Protein AF-A0A925ZLW4-F1 (afdb_monomer)

Solvent-accessible surface area (backbone atoms only — not comparable to full-atom values): 4053 Å² total; per-residue (Å²): 112,65,77,64,53,56,77,75,40,102,56,94,72,86,36,76,42,78,40,61,77,90,42,70,85,56,58,82,79,59,84,56,87,71,46,86,41,81,46,55,51,89,66,55,70,66,64,53,49,54,53,50,52,58,60,54,65,63,72,80,112

Mean predicted aligned error: 8.77 Å

Radius of gyration: 12.86 Å; Cα contacts (8 Å, |Δi|>4): 40; chains: 1; bounding box: 25×25×37 Å

pLDDT: mean 73.4, std 15.9, range [48.31, 95.69]

Foldseek 3Di:
DQVVVCVVDPALDAAEAEEEPVCPVVVVVPPPPRHPYYHYPPDDPVNVVVVVVVVVVVRPD

Sequence (61 aa):
MARRVVQLSPGHPRFIALTGYGEQTARQRSKRTGFEVHLVKPVRMDQLADEVVRLSADVGR

Structure (mmCIF, N/CA/C/O backbone):
data_AF-A0A925ZLW4-F1
#
_entry.id   AF-A0A925ZLW4-F1
#
loop_
_atom_site.group_PDB
_atom_site.id
_atom_site.type_symbol
_atom_site.label_atom_id
_atom_site.label_alt_id
_atom_site.label_comp_id
_atom_site.label_asym_id
_atom_site.label_entity_id
_atom_site.label_seq_id
_atom_site.pdbx_PDB_ins_code
_atom_site.Cartn_x
_atom_site.Cartn_y
_atom_site.Cartn_z
_atom_site.occupancy
_atom_site.B_iso_or_equiv
_atom_site.auth_seq_id
_atom_site.auth_comp_id
_atom_site.auth_asym_id
_atom_site.auth_atom_id
_atom_site.pdbx_PDB_model_num
ATOM 1 N N . MET A 1 1 ? 6.331 7.037 5.278 1.00 57.56 1 MET A N 1
ATOM 2 C CA . MET A 1 1 ? 6.950 5.811 4.733 1.00 57.56 1 MET A CA 1
ATOM 3 C C . MET A 1 1 ? 7.074 5.848 3.212 1.00 57.56 1 MET A C 1
ATOM 5 O O . MET A 1 1 ? 8.212 5.823 2.778 1.00 57.56 1 MET A O 1
ATOM 9 N N . ALA A 1 2 ? 6.005 6.017 2.410 1.00 56.47 2 ALA A N 1
ATOM 10 C CA . ALA A 1 2 ? 6.111 6.060 0.930 1.00 56.47 2 ALA A CA 1
ATOM 11 C C . ALA A 1 2 ? 7.230 6.976 0.391 1.00 56.47 2 ALA A C 1
ATOM 13 O O . ALA A 1 2 ? 8.060 6.534 -0.393 1.00 56.47 2 ALA A O 1
ATOM 14 N N . ARG A 1 3 ? 7.352 8.205 0.915 1.00 56.91 3 ARG A N 1
ATOM 15 C CA . ARG A 1 3 ? 8.399 9.168 0.515 1.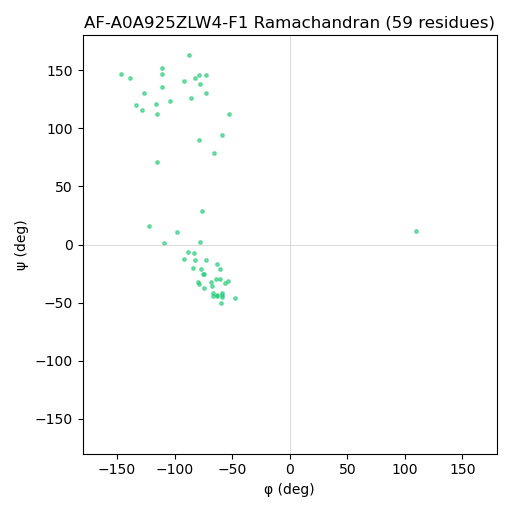00 56.91 3 ARG A CA 1
ATOM 16 C C . ARG A 1 3 ? 9.839 8.632 0.603 1.00 56.91 3 ARG A C 1
ATOM 18 O O . ARG A 1 3 ? 10.678 9.055 -0.178 1.00 56.91 3 ARG A O 1
ATOM 25 N N . ARG A 1 4 ? 10.136 7.724 1.542 1.00 60.53 4 ARG A N 1
ATOM 26 C CA . ARG A 1 4 ? 11.482 7.149 1.717 1.00 60.53 4 ARG A CA 1
ATOM 27 C C . ARG A 1 4 ? 11.772 6.054 0.687 1.00 60.53 4 ARG A C 1
ATOM 29 O O . ARG A 1 4 ? 12.904 5.940 0.247 1.00 60.53 4 ARG A O 1
ATOM 36 N N . VAL A 1 5 ? 10.751 5.291 0.290 1.00 60.88 5 VAL A N 1
ATOM 37 C CA . VAL A 1 5 ? 10.869 4.215 -0.709 1.00 60.88 5 VAL A CA 1
ATOM 38 C C . VAL A 1 5 ? 11.009 4.790 -2.118 1.00 60.88 5 VAL A C 1
ATOM 40 O O . VAL A 1 5 ? 11.835 4.310 -2.881 1.00 60.88 5 VAL A O 1
ATOM 43 N N . VAL A 1 6 ? 10.305 5.886 -2.428 1.00 62.25 6 VAL A N 1
ATOM 44 C CA . VAL A 1 6 ? 10.453 6.601 -3.713 1.00 62.25 6 VAL A CA 1
ATOM 45 C C . VAL A 1 6 ? 11.900 7.046 -3.970 1.00 62.25 6 VAL A C 1
ATOM 47 O O . VAL A 1 6 ? 12.348 7.033 -5.106 1.00 62.25 6 VAL A O 1
ATOM 50 N N . GLN A 1 7 ? 12.666 7.395 -2.931 1.00 61.78 7 GLN A N 1
ATOM 51 C CA . GLN A 1 7 ? 14.073 7.799 -3.087 1.00 61.78 7 GLN A CA 1
ATOM 52 C C . GLN A 1 7 ? 15.023 6.637 -3.426 1.00 61.78 7 GLN A C 1
ATOM 54 O O . GLN A 1 7 ? 16.169 6.889 -3.782 1.00 61.78 7 GLN A O 1
ATOM 59 N N . LEU A 1 8 ? 14.576 5.387 -3.280 1.00 60.84 8 LEU A N 1
ATOM 60 C CA . LEU A 1 8 ? 15.398 4.183 -3.434 1.00 60.84 8 LEU A CA 1
ATOM 61 C C . LEU A 1 8 ? 15.060 3.386 -4.703 1.00 60.84 8 LEU A C 1
ATOM 63 O O . LEU 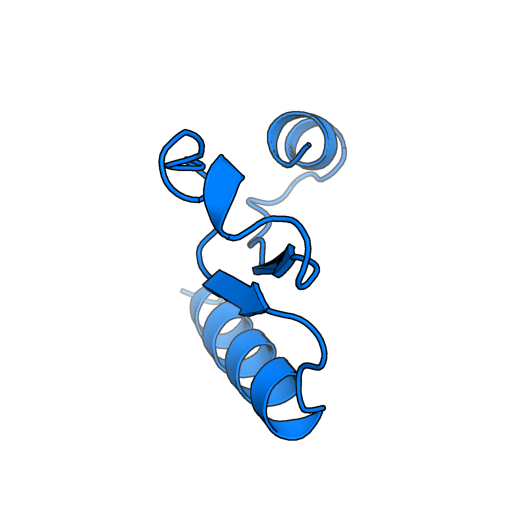A 1 8 ? 15.640 2.328 -4.929 1.00 60.84 8 LEU A O 1
ATOM 67 N N . SER A 1 9 ? 14.115 3.852 -5.523 1.00 58.75 9 SER A N 1
ATOM 68 C CA . SER A 1 9 ? 13.646 3.127 -6.707 1.00 58.75 9 SER A CA 1
ATOM 69 C C . SER A 1 9 ? 13.583 4.066 -7.920 1.00 58.75 9 SER A C 1
ATOM 71 O O . SER A 1 9 ? 12.843 5.045 -7.870 1.00 58.75 9 SER A O 1
ATOM 73 N N . PRO A 1 10 ? 14.324 3.799 -9.013 1.00 55.56 10 PRO A N 1
ATOM 74 C CA . PRO A 1 10 ? 14.386 4.673 -10.194 1.00 55.56 10 PRO A CA 1
ATOM 75 C C . PRO A 1 10 ? 13.148 4.613 -11.119 1.00 55.56 10 PRO A C 1
ATOM 77 O O . PRO A 1 10 ? 13.244 4.879 -12.309 1.00 55.56 10 PRO A O 1
ATOM 80 N N . GLY A 1 11 ? 11.963 4.309 -10.592 1.00 67.06 11 GLY A N 1
ATOM 81 C CA . GLY A 1 11 ? 10.698 4.336 -11.330 1.00 67.06 11 GLY A CA 1
ATOM 82 C C . GLY A 1 11 ? 9.583 4.760 -10.389 1.00 67.06 11 GLY A C 1
ATOM 83 O O . GLY A 1 11 ? 9.676 4.456 -9.206 1.00 67.06 11 GLY A O 1
ATOM 84 N N . HIS A 1 12 ? 8.575 5.486 -10.880 1.00 74.12 12 HIS A N 1
ATOM 85 C CA . HIS A 1 12 ? 7.437 5.971 -10.087 1.00 74.12 12 HIS A CA 1
ATOM 86 C C . HIS A 1 12 ? 6.686 4.786 -9.446 1.00 74.12 12 HIS A C 1
ATOM 88 O O . HIS A 1 12 ? 5.834 4.188 -10.106 1.00 74.12 12 HIS A O 1
ATOM 94 N N . PRO A 1 13 ? 6.981 4.396 -8.188 1.00 79.50 13 PRO A N 1
ATOM 95 C CA . PRO A 1 13 ? 6.437 3.175 -7.623 1.00 79.50 13 PRO A CA 1
ATOM 96 C C . PRO A 1 13 ? 4.993 3.433 -7.200 1.00 79.50 13 PRO A C 1
ATOM 98 O O . PRO A 1 13 ? 4.693 4.468 -6.601 1.00 79.50 13 PRO A O 1
ATOM 101 N N . ARG A 1 14 ? 4.111 2.477 -7.482 1.00 84.69 14 ARG A N 1
ATOM 102 C CA . ARG A 1 14 ? 2.736 2.463 -6.972 1.00 84.69 14 ARG A CA 1
ATOM 103 C C . ARG A 1 14 ? 2.726 1.889 -5.560 1.00 84.69 14 ARG A C 1
ATOM 105 O O . ARG A 1 14 ? 3.464 0.944 -5.275 1.00 84.69 14 ARG A O 1
ATOM 112 N N . PHE A 1 15 ? 1.882 2.416 -4.678 1.00 85.94 15 PHE A N 1
ATOM 113 C CA . PHE A 1 15 ? 1.841 1.977 -3.287 1.00 85.94 15 PHE A CA 1
ATOM 114 C C . PHE A 1 15 ? 0.438 1.566 -2.831 1.00 85.94 15 PHE A C 1
ATOM 116 O O . PHE A 1 15 ? -0.524 2.328 -2.910 1.00 85.94 15 PHE A O 1
ATOM 123 N N . ILE A 1 16 ? 0.358 0.381 -2.220 1.00 88.50 16 ILE A N 1
ATOM 124 C CA . ILE A 1 16 ? -0.817 -0.104 -1.487 1.00 88.50 16 ILE A CA 1
ATOM 125 C C . ILE A 1 16 ? -0.533 0.018 0.015 1.00 88.50 16 ILE A C 1
ATOM 127 O O . ILE A 1 16 ? 0.458 -0.509 0.523 1.00 88.50 16 ILE A O 1
ATOM 131 N N . ALA A 1 17 ? -1.384 0.732 0.748 1.00 86.88 17 ALA A N 1
ATOM 132 C CA . ALA A 1 17 ? -1.320 0.825 2.200 1.00 86.88 17 ALA A CA 1
ATOM 133 C C . ALA A 1 17 ? -2.087 -0.348 2.813 1.00 86.88 17 ALA A C 1
ATOM 135 O O . ALA A 1 17 ? -3.262 -0.520 2.524 1.00 86.88 17 ALA A O 1
ATOM 136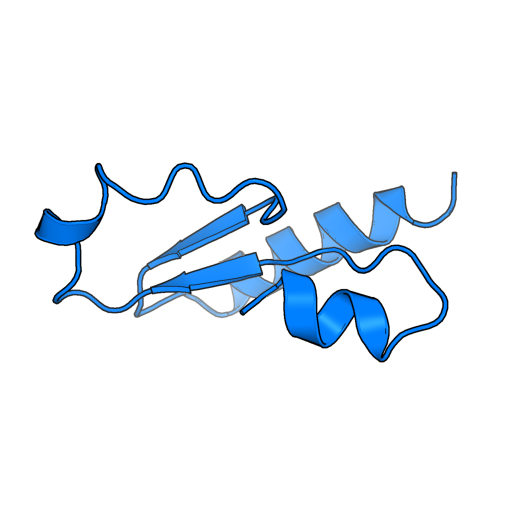 N N . LEU A 1 18 ? -1.458 -1.121 3.700 1.00 86.69 18 LEU A N 1
ATOM 137 C CA . LEU A 1 18 ? -2.121 -2.178 4.467 1.00 86.69 18 LEU A CA 1
ATOM 138 C C . LEU A 1 18 ? -2.090 -1.823 5.960 1.00 86.69 18 LEU A C 1
ATOM 140 O O . LEU A 1 18 ? -1.021 -1.791 6.567 1.00 86.69 18 LEU A O 1
ATOM 144 N N . THR A 1 19 ? -3.252 -1.545 6.547 1.00 81.31 19 THR A N 1
ATOM 145 C CA . THR A 1 19 ? -3.398 -1.039 7.931 1.00 81.31 19 THR A CA 1
ATOM 146 C C . THR A 1 19 ? -4.023 -2.062 8.873 1.00 81.31 19 THR A C 1
ATOM 148 O O . THR A 1 19 ? -4.768 -2.932 8.432 1.00 81.31 19 THR A O 1
ATOM 151 N N . GLY A 1 20 ? -3.703 -1.995 10.168 1.00 81.06 20 GLY A N 1
ATOM 152 C CA . GLY A 1 20 ? -4.263 -2.890 11.190 1.00 81.06 20 GLY A CA 1
ATOM 153 C C . GLY A 1 20 ? -5.587 -2.389 11.781 1.00 81.06 20 GLY A C 1
ATOM 154 O O . GLY A 1 20 ? -5.910 -1.206 11.695 1.00 81.06 20 GLY A O 1
ATOM 155 N N . TYR A 1 21 ? -6.337 -3.280 12.437 1.00 66.69 21 TYR A N 1
ATOM 156 C CA . TYR A 1 21 ? -7.627 -2.952 13.067 1.00 66.69 21 TYR A CA 1
ATOM 157 C C . TYR A 1 21 ? -7.558 -1.931 14.219 1.00 66.69 21 TYR A C 1
ATOM 159 O O . TYR A 1 21 ? -8.575 -1.327 14.540 1.00 66.69 21 TYR A O 1
ATOM 167 N N . GLY A 1 22 ? -6.385 -1.666 14.802 1.00 63.34 22 GLY A N 1
ATOM 168 C CA . GLY A 1 22 ? -6.217 -0.675 15.879 1.00 63.34 22 GLY A CA 1
ATOM 169 C C . GLY A 1 22 ? -6.193 0.791 15.421 1.00 63.34 22 GLY A C 1
ATOM 170 O O . GLY A 1 22 ? -5.987 1.682 16.237 1.00 63.34 22 GLY A O 1
ATOM 171 N N . GLU A 1 23 ? -6.369 1.047 14.121 1.00 55.34 23 GLU A N 1
ATOM 172 C CA . GLU A 1 23 ? -6.008 2.315 13.474 1.00 55.34 23 GLU A CA 1
ATOM 173 C C . GLU A 1 23 ? -7.197 3.001 12.771 1.00 55.34 23 GLU A C 1
ATOM 175 O O . GLU A 1 23 ? -7.027 3.920 11.971 1.00 55.34 23 GLU A O 1
ATOM 180 N N . GLN A 1 24 ? -8.437 2.597 13.080 1.00 53.50 24 GLN A N 1
ATOM 181 C CA . GLN A 1 24 ? -9.635 3.327 12.634 1.00 53.50 24 GLN A CA 1
ATOM 182 C C . GLN A 1 24 ? -9.711 4.745 13.226 1.00 53.50 24 GLN A C 1
ATOM 184 O O . GLN A 1 24 ? -10.198 5.655 12.561 1.00 53.50 24 GLN A O 1
ATOM 189 N N . THR A 1 25 ? -9.170 4.970 14.423 1.00 48.31 25 THR A N 1
ATOM 190 C CA . THR A 1 25 ? -9.104 6.293 15.068 1.00 48.31 25 THR A CA 1
ATOM 191 C C . THR A 1 25 ? -8.004 7.195 14.497 1.00 48.31 25 THR A C 1
ATOM 193 O O . THR A 1 25 ? -8.127 8.415 14.555 1.00 48.31 25 THR A O 1
ATOM 196 N N . ALA A 1 26 ? -6.977 6.640 13.843 1.00 52.50 26 ALA A N 1
ATOM 197 C CA . ALA A 1 26 ? -5.970 7.425 13.116 1.00 52.50 26 ALA A CA 1
ATOM 198 C C . ALA A 1 26 ? -6.361 7.706 11.647 1.00 52.50 26 ALA A C 1
ATOM 200 O O . ALA A 1 26 ? -5.699 8.490 10.957 1.00 52.50 26 ALA A O 1
ATOM 201 N N . ARG A 1 27 ? -7.467 7.107 11.175 1.00 49.88 27 ARG A N 1
ATOM 202 C CA . ARG A 1 27 ? -7.957 7.134 9.784 1.00 49.88 27 ARG A CA 1
ATOM 203 C C . ARG A 1 27 ? -8.271 8.539 9.258 1.00 49.88 27 ARG A C 1
ATOM 205 O O . ARG A 1 27 ? -8.239 8.744 8.050 1.00 49.88 27 ARG A O 1
ATOM 212 N N . GLN A 1 28 ? -8.504 9.523 10.130 1.00 50.38 28 GLN A N 1
ATOM 213 C CA . GLN A 1 28 ? -8.755 10.907 9.706 1.00 50.38 28 GLN A CA 1
ATOM 214 C C . GLN A 1 28 ? -7.487 11.741 9.454 1.00 50.38 28 GLN A C 1
ATOM 216 O O . GLN A 1 28 ? -7.560 12.730 8.728 1.00 50.38 28 GLN A O 1
ATOM 221 N N . ARG A 1 29 ? -6.313 11.370 9.991 1.00 50.50 29 ARG A N 1
ATOM 222 C CA . ARG A 1 29 ? -5.098 12.208 9.863 1.00 50.50 29 ARG A CA 1
ATOM 223 C C . ARG A 1 29 ? -4.217 11.884 8.666 1.00 50.50 29 ARG A C 1
ATOM 225 O O . ARG A 1 29 ? -3.340 12.675 8.330 1.00 50.50 29 ARG A O 1
ATOM 232 N N . SER A 1 30 ? -4.441 10.757 8.000 1.00 48.66 30 SER A N 1
ATOM 233 C CA . SER A 1 30 ? -3.597 10.323 6.890 1.00 48.66 30 SER A CA 1
ATOM 234 C C . SER A 1 30 ? -4.375 10.295 5.579 1.00 48.66 30 SER A C 1
ATOM 236 O O . SER A 1 30 ? -4.617 9.239 5.006 1.00 48.66 30 SER A O 1
ATOM 238 N N . LYS A 1 31 ? -4.717 11.477 5.048 1.00 54.62 31 LYS A N 1
ATOM 239 C CA . LYS A 1 31 ? -4.835 11.643 3.589 1.00 54.62 31 LYS A CA 1
ATOM 240 C C . LYS A 1 31 ? -3.431 11.461 3.011 1.00 54.62 31 LYS A C 1
ATOM 242 O O . LYS A 1 31 ? -2.694 12.424 2.819 1.00 54.62 31 LYS A O 1
ATOM 247 N N . ARG A 1 32 ? -2.994 10.209 2.890 1.00 57.44 32 ARG A N 1
ATOM 248 C CA . ARG A 1 32 ? -1.617 9.867 2.545 1.00 57.44 32 ARG A CA 1
ATOM 249 C C . ARG A 1 32 ? -1.439 10.049 1.043 1.00 57.44 32 ARG A C 1
ATOM 251 O O . ARG A 1 32 ? -1.665 9.134 0.263 1.00 57.44 32 ARG A O 1
ATOM 258 N N . THR A 1 33 ? -1.055 11.258 0.654 1.00 59.72 33 THR A N 1
ATOM 259 C CA . THR A 1 33 ? -0.602 11.580 -0.698 1.00 59.72 33 THR A CA 1
ATOM 260 C C . THR A 1 33 ? 0.513 10.604 -1.086 1.00 59.72 33 THR A C 1
ATOM 262 O O . THR A 1 33 ? 1.573 10.571 -0.460 1.00 59.72 33 THR A O 1
ATOM 265 N N . GLY A 1 34 ? 0.230 9.733 -2.058 1.00 69.94 34 GLY A N 1
ATOM 266 C CA . GLY A 1 34 ? 1.168 8.725 -2.560 1.00 69.94 34 GLY A CA 1
ATOM 267 C C . GLY A 1 34 ? 0.849 7.266 -2.221 1.00 69.94 34 GLY A C 1
ATOM 268 O O . GLY A 1 34 ? 1.729 6.440 -2.411 1.00 69.94 34 GLY A O 1
ATOM 269 N N . PHE A 1 35 ? -0.343 6.939 -1.707 1.00 75.50 35 PHE A N 1
ATOM 270 C CA . PHE A 1 35 ? -0.878 5.570 -1.752 1.00 75.50 35 PHE A CA 1
ATOM 271 C C . PHE A 1 35 ? -2.145 5.553 -2.598 1.00 75.50 35 PHE A C 1
ATOM 273 O O . PHE A 1 35 ? -3.106 6.249 -2.276 1.00 75.50 35 PHE A O 1
ATOM 280 N N . GLU A 1 36 ? -2.143 4.764 -3.665 1.00 84.69 36 GLU A N 1
ATOM 281 C CA . GLU A 1 36 ? -3.282 4.608 -4.565 1.00 84.69 36 GLU A CA 1
ATOM 282 C C . GLU A 1 36 ? -4.397 3.749 -3.958 1.00 84.69 36 GLU A C 1
ATOM 284 O O . GLU A 1 36 ? -5.559 3.895 -4.330 1.00 84.69 36 GLU A O 1
ATOM 289 N N . VAL A 1 37 ? -4.056 2.859 -3.019 1.00 87.75 37 VAL A N 1
ATOM 290 C CA . VAL A 1 37 ? -4.988 1.880 -2.439 1.00 87.75 37 VAL A CA 1
ATOM 291 C C . VAL A 1 37 ? -4.776 1.771 -0.940 1.00 87.75 37 VAL A C 1
ATOM 293 O O . VAL A 1 37 ? -3.642 1.805 -0.462 1.00 87.75 37 VAL A O 1
ATOM 296 N N . HIS A 1 38 ? -5.864 1.587 -0.193 1.00 87.62 38 HIS A N 1
ATOM 297 C CA . HIS A 1 38 ? -5.828 1.353 1.248 1.00 87.62 38 HIS A CA 1
ATOM 298 C C . HIS A 1 38 ? -6.632 0.104 1.612 1.00 87.62 38 HIS A C 1
ATOM 300 O O . HIS A 1 38 ? -7.852 0.079 1.482 1.00 87.62 38 HIS A O 1
ATOM 306 N N . LEU A 1 39 ? -5.949 -0.906 2.139 1.00 87.44 39 LEU A N 1
ATOM 307 C CA . LEU A 1 39 ? -6.503 -2.170 2.612 1.00 87.44 39 LEU A CA 1
ATOM 308 C C . LEU A 1 39 ? -6.392 -2.248 4.143 1.00 87.44 39 LEU A C 1
ATOM 310 O O . LEU A 1 39 ? -5.459 -1.722 4.760 1.00 87.44 39 LEU A O 1
ATOM 314 N N . VAL A 1 40 ? -7.366 -2.895 4.779 1.00 86.94 40 VAL A N 1
ATOM 315 C CA . VAL A 1 40 ? -7.392 -3.128 6.231 1.00 86.94 40 VAL A CA 1
ATOM 316 C C . VAL A 1 40 ? -7.198 -4.618 6.472 1.00 86.94 40 VAL A C 1
ATOM 318 O O . VAL A 1 40 ? -7.791 -5.441 5.783 1.00 86.94 40 VAL A O 1
ATOM 321 N N . LYS A 1 41 ? -6.344 -4.973 7.430 1.00 86.88 41 LYS A N 1
ATOM 322 C CA . LYS A 1 41 ? -6.127 -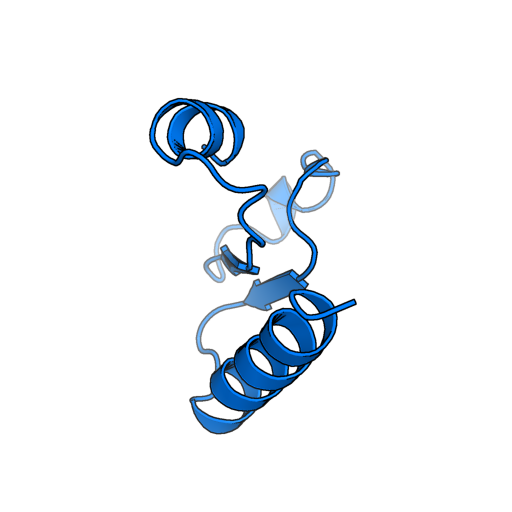6.362 7.835 1.00 86.88 41 LYS A CA 1
ATOM 323 C C . LYS A 1 41 ? -7.330 -6.888 8.633 1.00 86.88 41 LYS A C 1
ATOM 325 O O . LYS A 1 41 ? -7.846 -6.117 9.434 1.00 86.88 41 LYS A O 1
ATOM 330 N N . PRO A 1 42 ? -7.678 -8.184 8.506 1.00 91.25 42 PRO A N 1
ATOM 331 C CA . PRO A 1 42 ? -7.122 -9.131 7.556 1.00 91.25 42 PRO A CA 1
ATOM 332 C C . PRO A 1 42 ? -7.643 -8.817 6.155 1.00 91.25 42 PRO A C 1
ATOM 334 O O . PRO A 1 42 ? -8.839 -8.655 5.934 1.00 91.25 42 PRO A O 1
ATOM 337 N N . VAL A 1 43 ? -6.708 -8.737 5.216 1.00 90.31 43 VAL A N 1
ATOM 338 C CA . VAL A 1 43 ? -7.023 -8.615 3.798 1.00 90.31 43 VAL A CA 1
ATOM 339 C C . VAL A 1 43 ? -7.087 -10.018 3.217 1.00 90.31 43 VAL A C 1
ATOM 341 O O . VAL A 1 43 ? -6.287 -10.880 3.595 1.00 90.31 43 VAL A O 1
ATOM 344 N N . ARG A 1 44 ? -8.036 -10.262 2.318 1.00 93.31 44 ARG A N 1
ATOM 345 C CA . ARG A 1 44 ? -8.0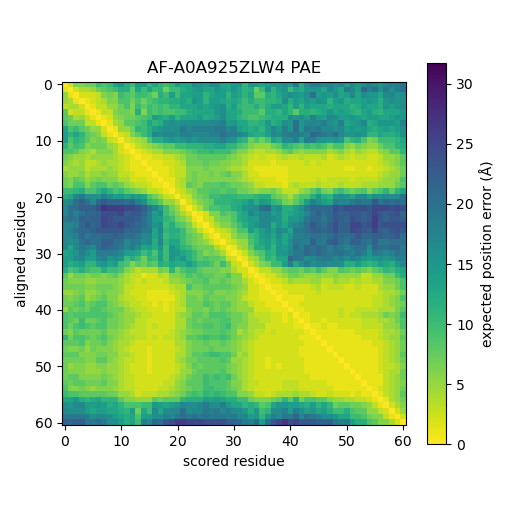69 -11.518 1.575 1.00 93.31 44 ARG A CA 1
ATOM 346 C C . ARG A 1 44 ? -7.038 -11.482 0.439 1.00 93.31 44 ARG A C 1
ATOM 348 O O . ARG A 1 44 ? -6.769 -10.426 -0.129 1.00 93.31 44 ARG A O 1
ATOM 355 N N . MET A 1 45 ? -6.435 -12.627 0.119 1.00 92.75 45 MET A N 1
ATOM 356 C CA . MET A 1 45 ? -5.353 -12.687 -0.877 1.00 92.75 45 MET A CA 1
ATOM 357 C C . MET A 1 45 ? -5.840 -12.404 -2.303 1.00 92.75 45 MET A C 1
ATOM 359 O O . MET A 1 45 ? -5.100 -11.802 -3.073 1.00 92.75 45 MET A O 1
ATOM 363 N N . ASP A 1 46 ? -7.078 -12.783 -2.624 1.00 95.69 46 ASP A N 1
ATOM 364 C CA . ASP A 1 46 ? -7.757 -12.438 -3.881 1.00 95.69 46 ASP A CA 1
ATOM 365 C C . ASP A 1 46 ? -7.882 -10.916 -4.035 1.00 95.69 46 ASP A C 1
ATOM 367 O O . ASP A 1 46 ? -7.396 -10.348 -5.005 1.00 95.69 46 ASP A O 1
ATOM 371 N N . GLN A 1 47 ? -8.388 -10.241 -3.004 1.00 92.81 47 GLN A N 1
ATOM 372 C CA . GLN A 1 47 ? -8.510 -8.788 -2.981 1.00 92.81 47 GLN A CA 1
ATOM 373 C C . GLN A 1 47 ? -7.157 -8.085 -3.157 1.00 92.81 47 GLN A C 1
ATOM 375 O O . GLN A 1 47 ? -7.062 -7.086 -3.862 1.00 92.81 47 GLN A O 1
ATOM 380 N N . LEU A 1 48 ? -6.096 -8.575 -2.510 1.00 92.19 48 LEU A N 1
ATOM 381 C CA . LEU A 1 48 ? -4.763 -7.997 -2.685 1.00 92.19 48 LEU A CA 1
ATOM 382 C C . LEU A 1 48 ? -4.235 -8.214 -4.111 1.00 92.19 48 LEU A C 1
ATOM 384 O O . LEU A 1 48 ? -3.635 -7.301 -4.677 1.00 92.19 48 LEU A O 1
ATOM 388 N N . ALA A 1 49 ? -4.446 -9.401 -4.683 1.00 94.00 49 ALA A N 1
ATOM 389 C CA . ALA A 1 49 ? -4.013 -9.725 -6.037 1.00 94.00 49 ALA A CA 1
ATOM 390 C C . ALA A 1 49 ? -4.707 -8.840 -7.082 1.00 94.00 49 ALA A C 1
ATOM 392 O O . ALA A 1 49 ? -4.028 -8.296 -7.954 1.00 94.00 49 ALA A O 1
ATOM 393 N N . ASP A 1 50 ? -6.015 -8.619 -6.945 1.00 94.25 50 ASP A N 1
ATOM 394 C CA . ASP A 1 50 ? -6.791 -7.757 -7.842 1.00 94.25 50 ASP A CA 1
ATOM 395 C C . ASP A 1 50 ? -6.241 -6.324 -7.867 1.00 94.25 50 ASP A C 1
ATOM 397 O O . ASP A 1 50 ? -6.055 -5.727 -8.930 1.00 94.25 50 ASP A O 1
ATOM 401 N N . GLU A 1 51 ? -5.903 -5.777 -6.697 1.00 92.69 51 GLU A N 1
ATOM 402 C CA . GLU A 1 51 ? -5.336 -4.431 -6.579 1.00 92.69 51 GLU A CA 1
ATOM 403 C C . GLU A 1 51 ? -3.926 -4.341 -7.181 1.00 92.69 51 GLU A C 1
ATOM 405 O O . GLU A 1 51 ? -3.578 -3.333 -7.798 1.00 92.69 51 GLU A O 1
ATOM 410 N 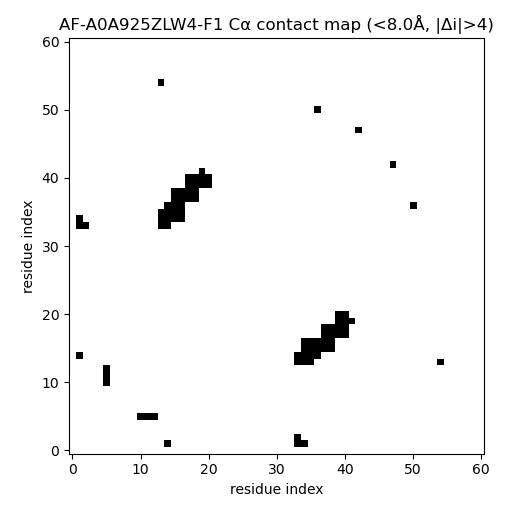N . VAL A 1 52 ? -3.118 -5.399 -7.060 1.00 91.69 52 VAL A N 1
ATOM 411 C CA . VAL A 1 52 ? -1.795 -5.476 -7.700 1.00 91.69 52 VAL A CA 1
ATOM 412 C C . VAL A 1 52 ? -1.921 -5.531 -9.222 1.00 91.69 52 VAL A C 1
ATOM 414 O O . VAL A 1 52 ? -1.192 -4.817 -9.911 1.00 91.69 52 VAL A O 1
ATOM 417 N N . VAL A 1 53 ? -2.848 -6.332 -9.755 1.00 92.62 53 VAL A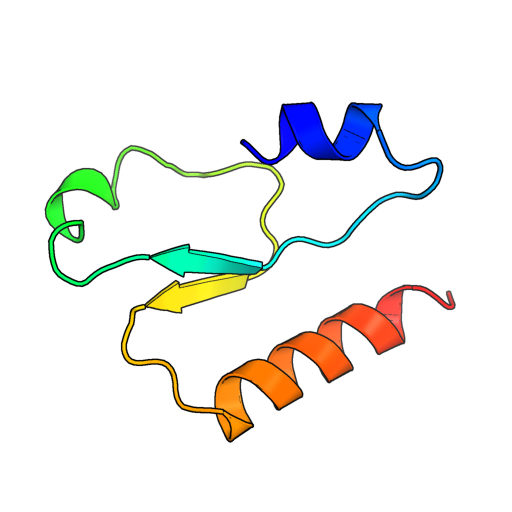 N 1
ATOM 418 C CA . VAL A 1 53 ? -3.111 -6.415 -11.201 1.00 92.62 53 VAL A CA 1
ATOM 419 C C . VAL A 1 53 ? -3.605 -5.074 -11.738 1.00 92.62 53 VAL A C 1
ATOM 421 O O . VAL A 1 53 ? -3.108 -4.601 -12.759 1.00 92.62 53 VAL A O 1
ATOM 424 N N . ARG A 1 54 ? -4.529 -4.415 -11.029 1.00 90.25 54 ARG A N 1
ATOM 425 C CA . ARG A 1 54 ? -5.029 -3.094 -11.428 1.00 90.25 54 ARG A CA 1
ATOM 426 C C . ARG A 1 54 ? -3.902 -2.067 -11.510 1.00 90.25 54 ARG A C 1
ATOM 428 O O . ARG A 1 54 ? -3.828 -1.317 -12.475 1.00 90.25 54 ARG A O 1
ATOM 435 N N . LEU A 1 55 ? -3.022 -2.034 -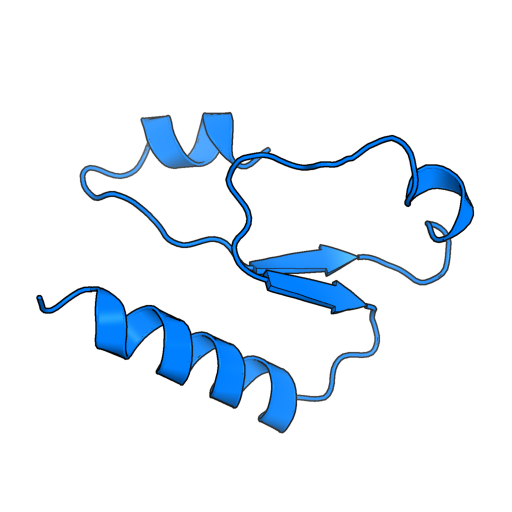10.509 1.00 88.62 55 LEU A N 1
ATOM 436 C CA . LEU A 1 55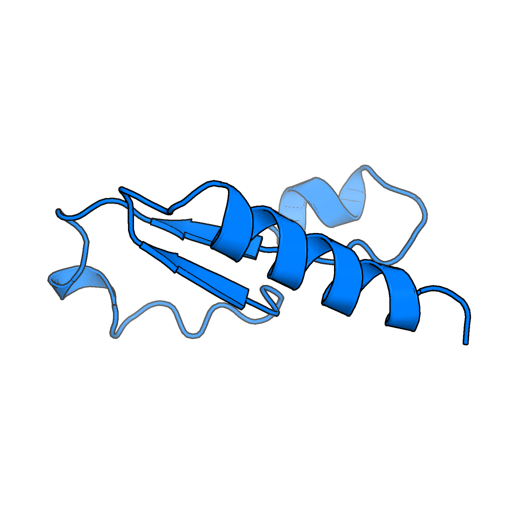 ? -1.937 -1.053 -10.455 1.00 88.62 55 LEU A CA 1
ATOM 437 C C . LEU A 1 55 ? -0.787 -1.357 -11.419 1.00 88.62 55 LEU A C 1
ATOM 439 O O . LEU A 1 55 ? -0.086 -0.423 -11.804 1.00 88.62 55 LEU A O 1
ATOM 443 N N . SER A 1 56 ? -0.571 -2.617 -11.805 1.00 84.25 56 SER A N 1
ATOM 444 C CA . SER A 1 56 ? 0.475 -2.989 -12.765 1.00 84.25 56 SER A CA 1
ATOM 445 C C . SER A 1 56 ? 0.068 -2.723 -14.215 1.00 84.25 56 SER A C 1
ATOM 447 O O . SER A 1 56 ? 0.917 -2.331 -15.014 1.00 84.25 56 SER A O 1
ATOM 449 N N . ALA A 1 57 ? -1.222 -2.850 -14.544 1.00 79.94 57 ALA A N 1
ATOM 450 C CA . ALA A 1 57 ? -1.749 -2.544 -15.875 1.00 79.94 57 ALA A CA 1
ATOM 451 C C . ALA A 1 57 ? -1.531 -1.071 -16.284 1.00 79.94 57 ALA A C 1
ATOM 453 O O . ALA A 1 57 ? -1.320 -0.780 -17.460 1.00 79.94 57 ALA A O 1
ATOM 454 N N . ASP A 1 58 ? -1.501 -0.153 -15.314 1.00 66.38 58 ASP A N 1
ATOM 455 C CA . ASP A 1 58 ? -1.295 1.283 -15.539 1.00 66.38 58 ASP A CA 1
ATOM 456 C C . ASP A 1 58 ? 0.185 1.696 -15.676 1.00 66.38 58 ASP A C 1
ATOM 458 O O . ASP A 1 58 ? 0.466 2.854 -15.977 1.00 66.38 58 ASP A O 1
ATOM 462 N N . VAL A 1 59 ? 1.148 0.795 -15.436 1.00 62.59 59 VAL A N 1
ATOM 463 C CA . VAL A 1 59 ? 2.598 1.098 -15.514 1.00 62.59 59 VAL A CA 1
ATOM 464 C C . VAL A 1 59 ? 3.127 1.030 -16.957 1.00 62.59 59 VAL A C 1
ATOM 466 O O . VAL A 1 59 ? 4.219 1.514 -17.237 1.00 62.59 59 VAL A O 1
ATOM 469 N N . GLY A 1 60 ? 2.354 0.459 -17.886 1.00 57.25 60 GLY A N 1
ATOM 470 C CA . GLY A 1 60 ? 2.741 0.270 -19.289 1.00 57.25 60 GLY A CA 1
ATOM 471 C C . GLY A 1 60 ? 2.221 1.316 -20.284 1.00 57.25 60 GLY A C 1
ATOM 472 O O . GLY A 1 60 ? 2.304 1.055 -21.483 1.00 57.25 60 GLY A O 1
ATOM 473 N N . ARG A 1 61 ? 1.654 2.443 -19.830 1.00 49.59 61 ARG A N 1
ATOM 474 C CA . ARG A 1 61 ? 1.107 3.505 -20.695 1.00 49.59 61 ARG A CA 1
ATOM 475 C C . ARG A 1 61 ? 1.895 4.804 -20.589 1.00 49.59 61 ARG A C 1
ATOM 477 O O . ARG A 1 61 ? 2.342 5.123 -19.467 1.00 49.59 61 ARG A O 1
#

Secondary structure (DSSP, 8-state):
-HHHHHTT-SS----EEEE-GGGTTTTTT---TT-SEEEESSPPHHHHHHHHHHHHHGGG-

Nearest PDB structures (foldseek):
  3jte-assembly1_A  TM=7.186E-01  e=8.999E-02  Acetivibrio thermocellus ATCC 27405
  1qkk-assembly1_A-2  TM=6.822E-01  e=1.355E-01  Sinorhizobium meliloti
  4d6x-assembly1_A  TM=7.092E-01  e=2.682E-01  Brucella abortus
  5xt2-assembly5_E  TM=7.395E-01  e=4.958E-01  Bradyrhizobium japonicum
  5m7n-assembly1_A  TM=7.245E-01  e=8.560E-01  Brucella abortus str. 2308 A